Protein AF-A0A3P7JDH4-F1 (afdb_monomer_lite)

Radius of gyration: 12.5 Å; chains: 1; bounding box: 25×12×33 Å

Organism: Strongylus vulgaris (NCBI:txid40348)

pLDDT: mean 86.78, std 11.9, rang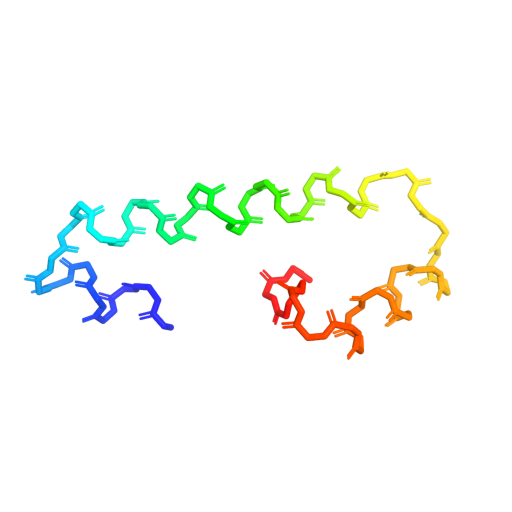e [53.91, 97.5]

Secondary structure (DSSP, 8-state):
-HHHHHTT-HHHHHHHHHHHHHHHTTTTT--HHHHHHHHHSGGGTT-

Structure (mmCIF, N/CA/C/O backbone):
data_AF-A0A3P7JDH4-F1
#
_entry.id   AF-A0A3P7JDH4-F1
#
loop_
_atom_site.group_PDB
_atom_site.id
_atom_site.type_symbol
_atom_site.label_atom_id
_atom_site.label_alt_id
_atom_site.label_comp_id
_atom_site.label_asym_id
_atom_site.label_entity_id
_atom_site.label_seq_id
_atom_site.pdbx_PDB_ins_code
_atom_site.Cartn_x
_atom_site.Cartn_y
_atom_site.Cartn_z
_atom_site.occupancy
_atom_site.B_iso_or_equiv
_atom_site.auth_seq_id
_atom_site.auth_comp_id
_atom_site.auth_asym_id
_atom_site.auth_atom_id
_atom_site.pdbx_PDB_model_num
ATOM 1 N N . MET A 1 1 ? -0.207 -8.181 9.652 1.00 83.50 1 MET A N 1
ATOM 2 C CA . MET A 1 1 ? -0.151 -6.861 10.328 1.00 83.50 1 MET A CA 1
ATOM 3 C C . MET A 1 1 ? -1.548 -6.260 10.496 1.00 83.50 1 MET A C 1
ATOM 5 O O . MET A 1 1 ? -2.059 -6.296 11.608 1.00 83.50 1 MET A O 1
ATOM 9 N N . ILE A 1 2 ? -2.187 -5.779 9.418 1.00 89.50 2 ILE A N 1
ATOM 10 C CA . ILE A 1 2 ? -3.417 -4.958 9.474 1.00 89.50 2 ILE A CA 1
ATOM 11 C C . ILE A 1 2 ? -4.569 -5.602 10.268 1.00 89.50 2 ILE A C 1
ATOM 13 O O . ILE A 1 2 ? -5.144 -4.929 11.113 1.00 89.50 2 ILE A O 1
ATOM 17 N N . GLU A 1 3 ? -4.854 -6.899 10.115 1.00 92.19 3 GLU A N 1
ATOM 18 C CA . GLU A 1 3 ? -5.933 -7.583 10.863 1.00 92.19 3 GLU A CA 1
ATOM 19 C C . GLU A 1 3 ? -5.820 -7.473 12.398 1.00 92.19 3 GLU A C 1
ATOM 21 O O . GLU A 1 3 ? -6.823 -7.438 13.112 1.00 92.19 3 GLU A O 1
ATOM 26 N N . ALA A 1 4 ? -4.593 -7.432 12.930 1.00 95.12 4 ALA A N 1
ATOM 27 C CA . ALA A 1 4 ? -4.343 -7.296 14.366 1.00 95.12 4 ALA A CA 1
ATOM 28 C C . ALA A 1 4 ? -4.511 -5.844 14.852 1.00 95.12 4 ALA A C 1
ATOM 30 O O . ALA A 1 4 ? -4.753 -5.614 16.039 1.00 95.12 4 ALA A O 1
ATOM 31 N N . VAL A 1 5 ? -4.400 -4.879 13.933 1.00 94.12 5 VAL A N 1
ATOM 32 C CA . VAL A 1 5 ? -4.732 -3.468 14.159 1.00 94.12 5 VAL A CA 1
ATOM 33 C C . VAL A 1 5 ? -6.240 -3.264 14.044 1.00 94.12 5 VAL A C 1
ATOM 35 O O . VAL A 1 5 ? -6.820 -2.618 14.905 1.00 94.12 5 VAL A O 1
ATOM 38 N N . GLU A 1 6 ? -6.897 -3.873 13.058 1.00 96.69 6 GLU A N 1
ATOM 39 C CA . GLU A 1 6 ? -8.338 -3.753 12.801 1.00 96.69 6 GLU A CA 1
ATOM 40 C C . GLU A 1 6 ? -9.186 -4.175 14.002 1.00 96.69 6 GLU A C 1
ATOM 42 O O . GLU A 1 6 ? -10.074 -3.438 14.422 1.00 96.69 6 GLU A O 1
ATOM 47 N N . LYS A 1 7 ? -8.816 -5.289 14.647 1.00 96.69 7 LYS A N 1
ATOM 48 C CA . LYS A 1 7 ? -9.425 -5.786 15.896 1.00 96.69 7 LYS A CA 1
ATOM 49 C C . LYS A 1 7 ? -9.283 -4.834 17.100 1.00 96.69 7 LYS A C 1
ATOM 51 O O . LYS A 1 7 ? -9.851 -5.112 18.151 1.00 96.69 7 LYS A O 1
ATOM 56 N N . LYS A 1 8 ? -8.515 -3.743 16.977 1.00 97.12 8 LYS A N 1
ATOM 57 C CA . LYS A 1 8 ? -8.287 -2.719 18.018 1.00 97.12 8 LYS A CA 1
ATOM 58 C C . LYS A 1 8 ? -8.691 -1.305 17.582 1.00 97.12 8 LYS A C 1
ATOM 60 O O . LYS A 1 8 ? -9.091 -0.504 18.418 1.00 97.12 8 LYS A O 1
ATOM 65 N N . ASN A 1 9 ? -8.537 -0.979 16.300 1.00 96.50 9 ASN A N 1
ATOM 66 C CA . ASN A 1 9 ? -8.816 0.323 15.703 1.00 96.50 9 ASN A CA 1
ATOM 67 C C . ASN A 1 9 ? -9.065 0.163 14.182 1.00 96.50 9 ASN A C 1
ATOM 69 O O . ASN A 1 9 ? -8.113 0.219 13.393 1.00 96.50 9 ASN A O 1
ATOM 73 N N . PRO A 1 10 ? -10.330 -0.018 13.754 1.00 96.81 10 PRO A N 1
ATOM 74 C CA . PRO A 1 10 ? -10.684 -0.176 12.342 1.00 96.81 10 PRO A CA 1
ATOM 75 C C . PRO A 1 10 ? -10.280 1.012 11.458 1.00 96.81 10 PRO A C 1
ATOM 77 O O . PRO A 1 10 ? -9.823 0.809 10.339 1.00 96.81 10 PRO A O 1
ATOM 80 N N . GLU A 1 11 ? -10.367 2.250 11.957 1.00 97.50 11 GLU A N 1
ATOM 81 C CA . GLU A 1 11 ? -10.030 3.453 11.175 1.00 97.50 11 GLU A CA 1
ATOM 82 C C . GLU A 1 11 ? -8.512 3.641 11.001 1.00 97.50 11 GLU A C 1
ATOM 84 O O . GLU A 1 11 ? -8.055 4.256 10.039 1.00 97.50 11 GLU A O 1
ATOM 89 N N . LEU A 1 12 ? -7.688 3.101 11.905 1.00 94.88 12 LEU A N 1
ATOM 90 C CA . LEU A 1 12 ? -6.250 2.974 11.656 1.00 94.88 12 LEU A CA 1
ATOM 91 C C . LEU A 1 12 ? -5.968 1.869 10.630 1.00 94.88 12 LEU A C 1
ATOM 93 O O . LEU A 1 12 ? -5.190 2.091 9.709 1.00 94.88 12 LEU A O 1
ATOM 97 N N . ALA A 1 13 ? -6.628 0.713 10.742 1.00 95.94 13 ALA A N 1
ATOM 98 C CA . ALA A 1 13 ? -6.463 -0.387 9.792 1.00 95.94 13 ALA A CA 1
ATOM 99 C C . ALA A 1 13 ? -6.884 -0.017 8.360 1.00 95.94 13 ALA A C 1
ATOM 101 O O . ALA A 1 13 ? -6.187 -0.377 7.416 1.00 95.94 13 ALA A O 1
ATOM 102 N N . LYS A 1 14 ? -7.964 0.756 8.199 1.00 96.19 14 LYS A N 1
ATOM 103 C CA . LYS A 1 14 ? -8.378 1.349 6.922 1.00 96.19 14 LYS A CA 1
ATOM 104 C C . LYS A 1 14 ? -7.267 2.215 6.324 1.00 96.19 14 LYS A C 1
ATOM 106 O O . LYS A 1 14 ? -6.778 1.896 5.251 1.00 96.19 14 LYS A O 1
ATOM 111 N N . ARG A 1 15 ? -6.774 3.215 7.063 1.00 95.06 15 ARG A N 1
ATOM 112 C CA . ARG A 1 15 ? -5.681 4.093 6.597 1.00 95.06 15 ARG A CA 1
ATOM 113 C C . ARG A 1 15 ? -4.372 3.348 6.318 1.00 95.06 15 ARG A C 1
ATOM 115 O O . ARG A 1 15 ? -3.587 3.794 5.492 1.00 95.06 15 ARG A O 1
ATOM 122 N N . MET A 1 16 ? -4.134 2.206 6.968 1.00 93.19 16 MET A N 1
ATOM 123 C CA . MET A 1 16 ? -3.028 1.314 6.605 1.00 93.19 16 MET A CA 1
ATOM 124 C C . MET A 1 16 ? -3.259 0.602 5.264 1.00 93.19 16 MET A C 1
ATOM 126 O O . MET A 1 16 ? -2.291 0.433 4.531 1.00 93.19 16 MET A O 1
ATOM 130 N N . ARG A 1 17 ? -4.497 0.208 4.922 1.00 92.81 17 ARG A N 1
ATOM 131 C CA . ARG A 1 17 ? -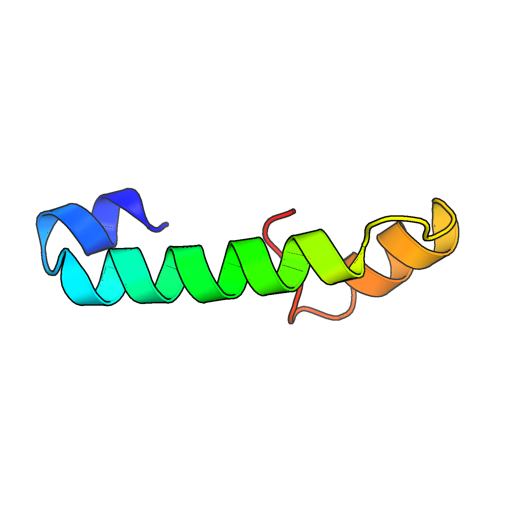4.835 -0.324 3.585 1.00 92.81 17 ARG A CA 1
ATOM 132 C C . ARG A 1 17 ? -4.673 0.753 2.517 1.00 92.81 17 ARG A C 1
ATOM 134 O O . ARG A 1 17 ? -3.917 0.528 1.586 1.00 92.81 17 ARG A O 1
ATOM 141 N N . ASP A 1 18 ? -5.236 1.945 2.736 1.00 93.00 18 ASP A N 1
ATOM 142 C CA . ASP A 1 18 ? -5.143 3.082 1.804 1.00 93.00 18 ASP A CA 1
ATOM 143 C C . ASP A 1 18 ? -3.675 3.390 1.403 1.00 93.00 18 ASP A C 1
ATOM 145 O O . ASP A 1 18 ? -3.380 3.713 0.251 1.00 93.00 18 ASP A O 1
ATOM 149 N N . VAL A 1 19 ? -2.731 3.251 2.349 1.00 90.00 19 VAL A N 1
ATOM 150 C CA . VAL A 1 19 ? -1.282 3.407 2.110 1.00 90.00 19 VAL A CA 1
ATOM 151 C C . VAL A 1 19 ? -0.670 2.229 1.343 1.00 90.00 19 VAL A C 1
ATOM 153 O O . VAL A 1 19 ? 0.200 2.460 0.508 1.00 90.00 19 VAL A O 1
ATOM 156 N N . LEU A 1 20 ? -1.090 0.984 1.598 1.00 88.69 20 LEU A N 1
ATOM 157 C CA . LEU A 1 20 ? -0.607 -0.175 0.837 1.00 88.69 20 LEU A CA 1
ATOM 158 C C . LEU A 1 20 ? -1.143 -0.177 -0.598 1.00 88.69 20 LEU A C 1
ATOM 160 O O . LEU A 1 20 ? -0.365 -0.377 -1.525 1.00 88.69 20 LEU A O 1
ATOM 164 N N . ASP A 1 21 ? -2.418 0.139 -0.803 1.00 89.88 21 ASP A N 1
ATOM 165 C CA . ASP A 1 21 ? -3.028 0.210 -2.133 1.00 89.88 21 ASP A CA 1
ATOM 166 C C . ASP A 1 21 ? -2.343 1.307 -2.975 1.00 89.88 21 ASP A C 1
ATOM 168 O O . ASP A 1 21 ? -1.888 1.067 -4.096 1.00 89.88 21 ASP A O 1
ATOM 172 N N . GLY A 1 22 ? -2.134 2.492 -2.380 1.00 88.88 22 GLY A N 1
ATOM 173 C CA . GLY A 1 22 ? -1.369 3.600 -2.971 1.00 88.88 22 GLY A CA 1
ATOM 174 C C . GLY A 1 22 ? 0.147 3.364 -3.103 1.00 88.88 22 GLY A C 1
ATOM 175 O O . GLY A 1 22 ? 0.847 4.200 -3.686 1.00 88.88 22 GLY A O 1
ATOM 176 N N . ASN A 1 23 ? 0.655 2.247 -2.576 1.00 87.44 23 ASN A N 1
ATOM 177 C CA . ASN A 1 23 ? 2.015 1.755 -2.781 1.00 87.44 23 ASN A CA 1
ATOM 178 C C . ASN A 1 23 ? 2.061 0.714 -3.908 1.00 87.44 23 ASN A C 1
ATOM 180 O O . ASN A 1 23 ? 2.909 0.831 -4.790 1.00 87.44 23 ASN A O 1
ATOM 184 N N . CYS A 1 24 ? 1.137 -0.250 -3.944 1.00 87.94 24 CYS A N 1
ATOM 185 C CA . CYS A 1 24 ? 1.103 -1.268 -4.996 1.00 87.94 24 CYS A CA 1
ATOM 186 C C . CYS A 1 24 ? 0.793 -0.648 -6.370 1.00 87.94 24 CYS A C 1
ATOM 188 O O . CYS A 1 24 ? 1.441 -1.002 -7.353 1.00 87.94 24 CYS A O 1
ATOM 190 N N . ALA A 1 25 ? -0.056 0.386 -6.424 1.00 89.94 25 ALA A N 1
ATOM 191 C CA . ALA A 1 25 ? -0.300 1.182 -7.633 1.00 89.94 25 ALA A CA 1
ATOM 192 C C . ALA A 1 25 ? 0.964 1.872 -8.207 1.00 89.94 25 ALA A C 1
ATOM 194 O O . ALA A 1 25 ? 0.975 2.278 -9.365 1.00 89.94 25 ALA A O 1
ATOM 195 N N . ARG A 1 26 ? 2.050 2.009 -7.426 1.00 87.81 26 ARG A N 1
ATOM 196 C CA . ARG A 1 26 ? 3.345 2.551 -7.896 1.00 87.81 26 ARG A CA 1
ATOM 197 C C . ARG A 1 26 ? 4.237 1.501 -8.557 1.00 87.81 26 ARG A C 1
ATOM 199 O O . ARG A 1 26 ? 5.238 1.870 -9.162 1.00 87.81 26 ARG A O 1
ATOM 206 N N . LEU A 1 27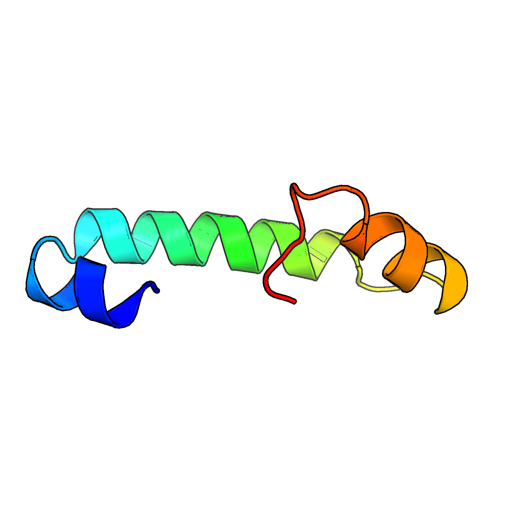 ? 3.905 0.220 -8.401 1.00 87.69 27 LEU A N 1
ATOM 207 C CA . LEU A 1 27 ? 4.601 -0.907 -9.024 1.00 87.69 27 LEU A CA 1
ATOM 208 C C . LEU A 1 27 ? 3.973 -1.300 -10.371 1.00 87.69 27 LEU A C 1
ATOM 210 O O . LEU A 1 27 ? 4.598 -2.013 -11.156 1.00 87.69 27 LEU A O 1
ATOM 214 N N . GLU A 1 28 ? 2.753 -0.838 -10.656 1.00 89.38 28 GLU A N 1
ATOM 215 C CA . GLU A 1 28 ? 2.060 -1.114 -11.915 1.00 89.38 28 GLU A CA 1
ATOM 216 C C . GLU A 1 28 ? 2.832 -0.555 -13.121 1.00 89.38 28 GLU A C 1
ATOM 218 O O . GLU A 1 28 ? 3.290 0.587 -13.131 1.00 89.38 28 GLU A O 1
ATOM 223 N N . GLY A 1 29 ? 2.997 -1.383 -14.156 1.00 90.69 29 GLY A N 1
ATOM 224 C CA . GLY A 1 29 ? 3.724 -1.021 -15.379 1.00 90.69 29 GLY A CA 1
ATOM 225 C C . GLY A 1 29 ? 5.254 -0.966 -15.256 1.00 90.69 29 GLY A C 1
ATOM 226 O O . GLY A 1 29 ? 5.922 -0.761 -16.271 1.00 90.69 29 GLY A O 1
ATOM 227 N N . LEU A 1 30 ? 5.832 -1.176 -14.066 1.00 90.25 30 LEU A N 1
ATOM 228 C CA . LEU A 1 30 ? 7.284 -1.292 -13.902 1.00 90.25 30 LEU A CA 1
ATOM 229 C C . LEU A 1 30 ? 7.820 -2.623 -14.461 1.00 90.25 30 LEU A C 1
ATOM 231 O O . LEU A 1 30 ? 7.116 -3.630 -14.539 1.00 90.25 30 LEU A O 1
ATOM 235 N N . SER A 1 31 ? 9.105 -2.644 -14.826 1.00 94.00 31 SER A N 1
ATOM 236 C CA . SER A 1 31 ? 9.805 -3.890 -15.161 1.00 94.00 31 SER A CA 1
ATOM 237 C C . SER A 1 31 ? 10.106 -4.7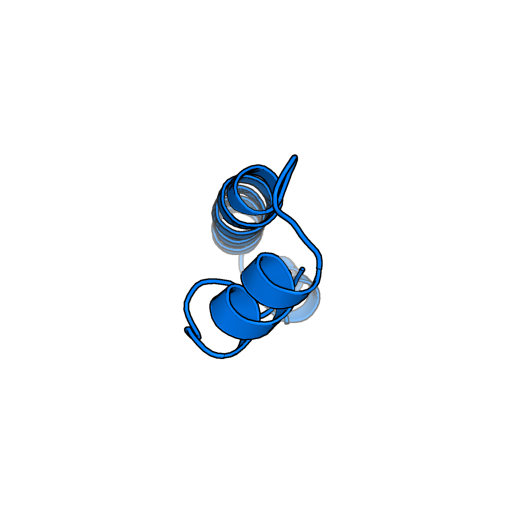10 -13.894 1.00 94.00 31 SER A C 1
ATOM 239 O O . SER A 1 31 ? 10.256 -4.116 -12.824 1.00 94.00 31 SER A O 1
ATOM 241 N N . 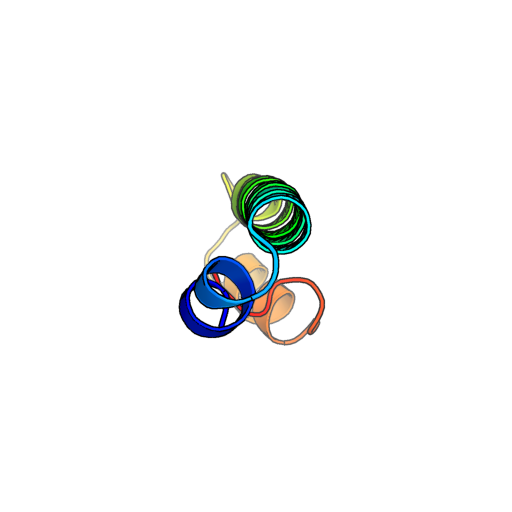PRO A 1 32 ? 10.270 -6.048 -13.975 1.00 91.31 32 PRO A N 1
ATOM 242 C CA . PRO A 1 32 ? 10.516 -6.883 -12.794 1.00 91.31 32 PRO A CA 1
ATOM 243 C C . PRO A 1 32 ? 11.697 -6.406 -11.936 1.00 91.31 32 PRO A C 1
ATOM 245 O O . PRO A 1 32 ? 11.537 -6.195 -10.743 1.00 91.31 32 PRO A O 1
ATOM 248 N N . ALA A 1 33 ? 12.838 -6.084 -12.555 1.00 92.75 33 ALA A N 1
ATOM 249 C CA . ALA A 1 33 ? 14.007 -5.571 -11.836 1.00 92.75 33 ALA A CA 1
ATOM 250 C C . ALA A 1 33 ? 13.772 -4.202 -11.160 1.00 92.75 33 ALA A C 1
ATOM 252 O O . ALA A 1 33 ? 14.403 -3.901 -10.147 1.00 92.75 33 ALA A O 1
ATOM 253 N N . ALA A 1 34 ? 12.871 -3.371 -11.698 1.00 89.69 34 ALA A N 1
ATOM 254 C CA . ALA A 1 34 ? 12.461 -2.130 -11.046 1.00 89.69 34 ALA A CA 1
ATOM 255 C C . ALA A 1 34 ? 11.507 -2.402 -9.870 1.00 89.69 34 ALA A C 1
ATOM 257 O O . ALA A 1 34 ? 11.654 -1.765 -8.834 1.00 89.69 34 ALA A O 1
ATOM 258 N N . VAL A 1 35 ? 10.598 -3.380 -9.990 1.00 88.88 35 VAL A N 1
ATOM 259 C CA . VAL A 1 35 ? 9.749 -3.848 -8.879 1.00 88.88 35 VAL A CA 1
ATOM 260 C C . VAL A 1 35 ? 10.598 -4.414 -7.738 1.00 88.88 35 VAL A C 1
ATOM 262 O O . VAL A 1 35 ? 10.385 -4.036 -6.588 1.00 88.88 35 VAL A O 1
ATOM 265 N N . ASP A 1 36 ? 11.589 -5.253 -8.041 1.00 88.44 36 ASP A N 1
ATOM 266 C CA . ASP A 1 36 ? 12.475 -5.857 -7.040 1.00 88.44 36 ASP A CA 1
ATOM 267 C C . ASP A 1 36 ? 13.306 -4.787 -6.307 1.00 88.44 36 ASP A C 1
ATOM 269 O O . ASP A 1 36 ? 13.312 -4.739 -5.076 1.00 88.44 36 ASP A O 1
ATOM 273 N N . PHE A 1 37 ? 13.916 -3.845 -7.040 1.00 89.06 37 PHE A N 1
ATOM 274 C CA . PHE A 1 37 ? 14.588 -2.684 -6.438 1.00 89.06 37 PHE A CA 1
ATOM 275 C C . PHE A 1 37 ? 13.632 -1.837 -5.580 1.00 89.06 37 PHE A C 1
ATOM 277 O O . PHE A 1 37 ? 13.981 -1.404 -4.481 1.00 89.06 37 PHE A O 1
ATOM 284 N N . SER A 1 38 ? 12.406 -1.618 -6.056 1.00 86.50 38 SER A N 1
ATOM 285 C CA . SER A 1 38 ? 11.378 -0.887 -5.319 1.00 86.50 38 SER A CA 1
ATOM 286 C C . SER A 1 38 ? 10.957 -1.581 -4.019 1.00 86.50 38 SER A C 1
ATOM 288 O O . SER A 1 38 ? 10.590 -0.881 -3.080 1.00 86.50 38 SER A O 1
ATOM 290 N N . LYS A 1 39 ? 11.048 -2.912 -3.918 1.00 82.81 39 LYS A N 1
ATOM 291 C CA . LYS A 1 39 ? 10.749 -3.662 -2.684 1.00 82.81 39 LYS A CA 1
ATOM 292 C C . LYS A 1 39 ? 11.841 -3.529 -1.620 1.00 82.81 39 LYS A C 1
ATOM 294 O O . LYS A 1 39 ? 11.513 -3.405 -0.441 1.00 82.81 39 LYS A O 1
ATOM 299 N N . GLU A 1 40 ? 13.109 -3.467 -2.030 1.00 84.06 40 GLU A N 1
ATOM 300 C CA . GLU A 1 40 ? 14.245 -3.159 -1.139 1.00 84.06 40 GLU A CA 1
ATOM 301 C C . GLU A 1 40 ? 14.161 -1.729 -0.569 1.00 84.06 40 GLU A C 1
ATOM 303 O O . GLU A 1 40 ? 14.546 -1.467 0.574 1.00 84.06 40 GLU A O 1
ATOM 308 N N . VAL A 1 41 ? 13.579 -0.785 -1.321 1.00 80.69 41 VAL A N 1
ATOM 309 C CA . VAL A 1 41 ? 13.187 0.526 -0.786 1.00 80.69 41 VAL A CA 1
ATOM 310 C C . VAL A 1 41 ? 11.951 0.348 0.107 1.00 80.69 41 VAL A C 1
ATOM 312 O O . VAL A 1 41 ? 10.812 0.501 -0.332 1.00 80.69 41 VAL A O 1
ATOM 315 N N . ALA A 1 42 ? 12.206 0.065 1.390 1.00 59.53 42 ALA A N 1
ATOM 316 C CA . ALA A 1 42 ? 11.290 -0.395 2.452 1.00 59.53 42 ALA A CA 1
ATOM 317 C C . ALA A 1 42 ? 9.945 0.352 2.668 1.00 59.53 42 ALA A C 1
ATOM 319 O O . ALA A 1 42 ? 9.157 -0.024 3.535 1.00 59.53 42 ALA A O 1
ATOM 320 N N . ILE A 1 43 ? 9.653 1.391 1.887 1.00 55.22 43 ILE A N 1
ATOM 321 C CA . ILE A 1 43 ? 8.345 2.048 1.773 1.00 55.22 43 ILE A CA 1
ATOM 322 C C . ILE A 1 43 ? 7.292 1.093 1.173 1.00 55.22 43 ILE A C 1
ATOM 324 O O . ILE A 1 43 ? 6.128 1.164 1.562 1.00 55.22 43 ILE A O 1
ATOM 328 N N . LEU A 1 44 ? 7.681 0.194 0.259 1.00 59.84 44 LEU A N 1
ATOM 329 C CA . LEU A 1 44 ? 6.768 -0.622 -0.567 1.00 59.84 44 LEU A CA 1
ATOM 330 C C . LEU A 1 44 ? 6.604 -2.080 -0.074 1.00 59.84 44 LEU A C 1
ATOM 332 O O . LEU A 1 44 ? 6.137 -2.944 -0.807 1.00 59.84 44 LEU A O 1
ATOM 336 N N . LEU A 1 45 ? 6.968 -2.354 1.183 1.00 53.91 45 LEU A N 1
ATOM 337 C CA . LEU A 1 45 ? 7.267 -3.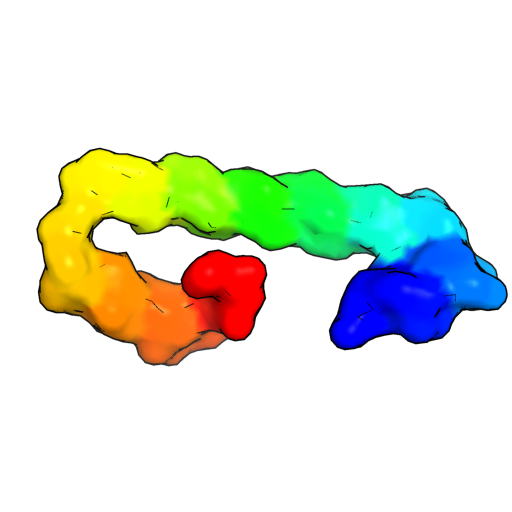687 1.739 1.00 53.91 45 LEU A CA 1
ATOM 338 C C . LEU A 1 45 ? 6.121 -4.728 1.827 1.00 53.91 45 LEU A C 1
ATOM 340 O O . LEU A 1 45 ? 6.337 -5.801 2.389 1.00 53.91 45 LEU A O 1
ATOM 344 N N . TYR A 1 46 ? 4.912 -4.445 1.330 1.00 58.19 46 TYR A N 1
ATOM 345 C CA . TYR A 1 46 ? 3.754 -5.351 1.435 1.00 58.19 46 TYR A CA 1
ATOM 346 C C . TYR A 1 46 ? 2.930 -5.446 0.132 1.00 58.19 46 TYR A C 1
ATOM 348 O O . TYR A 1 46 ? 1.699 -5.458 0.188 1.00 58.19 46 TYR A O 1
ATOM 356 N N . CYS A 1 47 ? 3.622 -5.543 -1.015 1.00 58.16 47 CYS A N 1
ATOM 357 C CA . CYS A 1 47 ? 3.080 -5.777 -2.375 1.00 58.16 47 CYS A CA 1
ATOM 358 C C . CYS A 1 47 ? 3.488 -7.137 -3.070 1.00 58.16 47 CYS A C 1
ATOM 360 O O . CYS A 1 47 ? 4.649 -6.648 -3.084 1.00 58.16 47 CYS A O 1
#

Foldseek 3Di:
DLVVVCVPPVVVSVVVVVQQVVLVVVCPPDDPVVNVVSCVVVSNVPD

Sequence (47 aa):
MIEAVEKKNPELAKRMRDVLDGNCARLEGLSPAAVDFSKEVAILLYC